Protein AF-A0AAD5KCI8-F1 (afdb_monomer_lite)

InterPro domains:
  IPR001349 Cytochrome c oxidase, subunit VIa [PF02046] (17-115)
  IPR001349 Cytochrome c oxidase, subunit VIa [PIRSF000277] (6-114)
  IPR001349 Cytochrome c oxidase, subunit VIa [PTHR11504] (1-115)
  IPR036418 Cytochrome c oxidase, subunit VIa superfamily [G3DSA:4.10.95.10] (36-119)
  IPR036418 Cytochrome c oxidase, subunit VIa superfamily [SSF81411] (36-116)

Secondary structure (DSSP, 8-state):
--------HHHHHHHHHHHHHHHHHHHHHHHHHHHHHHHHHHHHHHHHHHHHHIIIIIHHHHHHHHHHHHHHHHHHHHHHHHS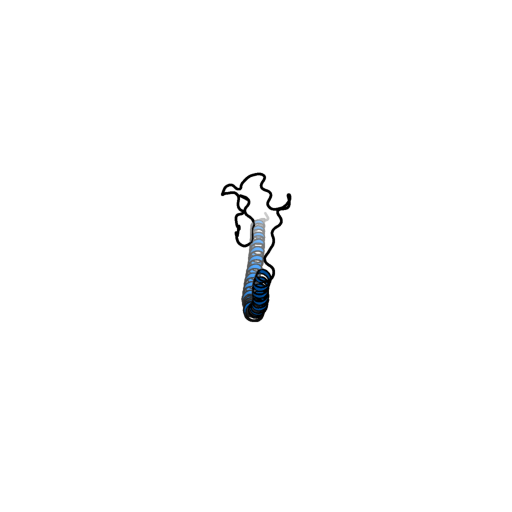PPPP---TTSS--SS-BTTBSS-TT--TTTS--S--

Radius of gyration: 37.92 Å; chains: 1; bounding box: 55×34×115 Å

Structure (mmCIF, N/CA/C/O backbone):
data_AF-A0AAD5KCI8-F1
#
_entry.id   AF-A0AAD5KCI8-F1
#
loop_
_atom_site.group_PDB
_atom_site.id
_atom_site.type_symbol
_atom_site.label_atom_id
_atom_site.label_alt_id
_atom_site.label_comp_id
_atom_site.label_asym_id
_atom_site.label_entity_id
_atom_site.label_seq_id
_atom_site.pdbx_PDB_ins_code
_atom_site.Cartn_x
_atom_site.Cartn_y
_atom_site.Cartn_z
_atom_site.occupancy
_atom_site.B_iso_or_equiv
_atom_site.auth_seq_id
_atom_site.auth_comp_id
_atom_site.auth_asym_id
_atom_site.auth_atom_id
_atom_site.pdbx_PDB_model_num
ATOM 1 N N . MET A 1 1 ? -41.871 -8.972 85.129 1.00 40.53 1 MET A N 1
ATOM 2 C CA . MET A 1 1 ? -41.705 -8.134 83.922 1.00 40.53 1 MET A CA 1
ATOM 3 C C . MET A 1 1 ? -40.431 -8.561 83.204 1.00 40.53 1 MET A C 1
ATOM 5 O O . MET A 1 1 ? -39.349 -8.262 83.686 1.00 40.53 1 MET A O 1
ATOM 9 N N . ALA A 1 2 ? -40.538 -9.341 82.125 1.00 43.12 2 ALA A N 1
ATOM 10 C CA . ALA A 1 2 ? -39.377 -9.813 81.370 1.00 43.12 2 ALA A CA 1
ATOM 11 C C . ALA A 1 2 ? -38.966 -8.753 80.336 1.00 43.12 2 ALA A C 1
ATOM 13 O O . ALA A 1 2 ? -39.681 -8.512 79.364 1.00 43.12 2 ALA A O 1
ATOM 14 N N . SER A 1 3 ? -37.831 -8.098 80.583 1.00 49.56 3 SER A N 1
ATOM 15 C CA . SER A 1 3 ? -37.196 -7.152 79.664 1.00 49.56 3 SER A CA 1
ATOM 16 C C . SER A 1 3 ? -36.755 -7.887 78.394 1.00 49.56 3 SER A C 1
ATOM 18 O O . SER A 1 3 ? -35.892 -8.765 78.437 1.00 49.56 3 SER A O 1
ATOM 20 N N . ARG A 1 4 ? -37.380 -7.564 77.256 1.00 54.22 4 ARG A N 1
ATOM 21 C CA . ARG A 1 4 ? -36.955 -8.050 75.941 1.00 54.22 4 ARG A CA 1
ATOM 22 C C . ARG A 1 4 ? -35.738 -7.248 75.498 1.00 54.22 4 ARG A C 1
ATOM 24 O O . ARG A 1 4 ? -35.856 -6.133 75.001 1.00 54.22 4 ARG A O 1
ATOM 31 N N . VAL A 1 5 ? -34.575 -7.859 75.664 1.00 54.97 5 VAL A N 1
ATOM 32 C CA . VAL A 1 5 ? -33.294 -7.437 75.097 1.00 54.97 5 VAL A CA 1
ATOM 33 C C . VAL A 1 5 ? -33.388 -7.540 73.563 1.00 54.97 5 VAL A C 1
ATOM 35 O O . VAL A 1 5 ? -33.026 -8.546 72.962 1.00 54.97 5 VAL A O 1
ATOM 38 N N . LEU A 1 6 ? -33.934 -6.508 72.910 1.00 55.44 6 LEU A N 1
ATOM 39 C CA . LEU A 1 6 ? -33.901 -6.324 71.454 1.00 55.44 6 LEU A CA 1
ATOM 40 C C . LEU A 1 6 ? -32.521 -5.785 71.049 1.00 55.44 6 LEU A C 1
ATOM 42 O O . LEU A 1 6 ? -32.376 -4.637 70.638 1.00 55.44 6 LEU A O 1
ATOM 46 N N . PHE A 1 7 ? -31.475 -6.599 71.193 1.00 56.84 7 PHE A N 1
ATOM 47 C CA . PHE A 1 7 ? -30.158 -6.242 70.668 1.00 56.84 7 PHE A CA 1
ATOM 48 C C . PHE A 1 7 ? -30.145 -6.384 69.133 1.00 56.84 7 PHE A C 1
ATOM 50 O O . PHE A 1 7 ? -30.067 -7.473 68.574 1.00 56.84 7 PHE A O 1
ATOM 57 N N . ASN A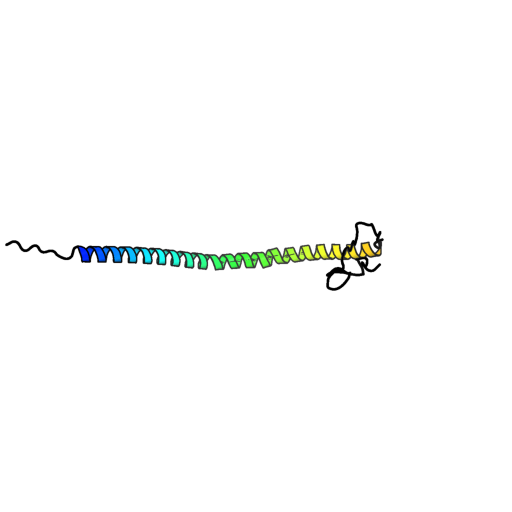 1 8 ? -30.197 -5.239 68.454 1.00 61.84 8 ASN A N 1
ATOM 58 C CA . ASN A 1 8 ? -29.376 -4.906 67.283 1.00 61.84 8 ASN A CA 1
ATOM 59 C C . ASN A 1 8 ? -29.468 -5.738 65.978 1.00 61.84 8 ASN A C 1
ATOM 61 O O . ASN A 1 8 ? -28.578 -5.639 65.128 1.00 61.84 8 ASN A O 1
ATOM 65 N N . SER A 1 9 ? -30.534 -6.508 65.741 1.00 62.69 9 SER A N 1
ATOM 66 C CA . SER A 1 9 ? -30.662 -7.356 64.535 1.00 62.69 9 SER A CA 1
ATOM 67 C C . SER A 1 9 ? -30.630 -6.583 63.202 1.00 62.69 9 SER A C 1
ATOM 69 O O . SER A 1 9 ? -30.079 -7.070 62.209 1.00 62.69 9 SER A O 1
ATOM 71 N N . GLN A 1 10 ? -31.163 -5.358 63.167 1.00 66.31 10 GLN A N 1
ATOM 72 C CA . GLN A 1 10 ? -31.150 -4.521 61.961 1.00 66.31 10 GLN A CA 1
ATOM 73 C C . GLN A 1 10 ? -29.758 -3.966 61.644 1.00 66.31 10 GLN A C 1
ATOM 75 O O . GLN A 1 10 ? -29.333 -3.997 60.488 1.00 66.31 10 GLN A O 1
ATOM 80 N N . LEU A 1 11 ? -29.011 -3.553 62.670 1.00 71.12 11 LEU A N 1
ATOM 81 C CA . LEU A 1 11 ? -27.640 -3.060 62.531 1.00 71.12 11 LEU A CA 1
ATOM 82 C C . LEU A 1 11 ? -26.697 -4.180 62.065 1.00 71.12 11 LEU A C 1
ATOM 84 O O . LEU A 1 11 ? -25.891 -3.987 61.156 1.00 71.12 11 LEU A O 1
ATOM 88 N N . ALA A 1 12 ? -26.877 -5.391 62.602 1.00 72.50 12 ALA A N 1
ATOM 89 C CA . ALA A 1 12 ? -26.150 -6.581 62.166 1.00 72.50 12 ALA A CA 1
ATOM 90 C C . ALA A 1 12 ? -26.453 -6.958 60.701 1.00 72.50 12 ALA A C 1
ATOM 92 O O . ALA A 1 12 ? -25.565 -7.391 59.968 1.00 72.50 12 ALA A O 1
ATOM 93 N N . THR A 1 13 ? -27.694 -6.772 60.245 1.00 74.00 13 THR A N 1
ATOM 94 C CA . THR A 1 13 ? -28.093 -7.065 58.858 1.00 74.00 13 THR A CA 1
ATOM 95 C C . THR A 1 13 ? -27.541 -6.029 57.875 1.00 74.00 13 THR A C 1
ATOM 97 O O . THR A 1 13 ? -27.069 -6.393 56.796 1.00 74.00 13 THR A O 1
ATOM 100 N N . ALA A 1 14 ? -27.541 -4.747 58.249 1.00 76.69 14 ALA A N 1
ATOM 101 C CA . ALA A 1 14 ? -26.934 -3.678 57.458 1.00 76.69 14 ALA A CA 1
ATOM 102 C C . ALA A 1 14 ? -25.412 -3.860 57.330 1.00 76.69 14 ALA A C 1
ATOM 104 O O . ALA A 1 14 ? -24.885 -3.803 56.218 1.00 76.69 14 ALA A O 1
ATOM 105 N N . ALA A 1 15 ? -24.727 -4.186 58.432 1.00 78.19 15 ALA A N 1
ATOM 106 C CA . ALA A 1 15 ? -23.296 -4.483 58.438 1.00 78.19 15 ALA A CA 1
ATOM 107 C C . ALA A 1 15 ? -22.951 -5.694 57.555 1.00 78.19 15 ALA A C 1
ATOM 109 O O . ALA A 1 15 ? -22.024 -5.621 56.752 1.00 78.19 15 ALA A O 1
ATOM 110 N N . LYS A 1 16 ? -23.744 -6.776 57.610 1.00 75.50 16 LYS A N 1
ATOM 111 C CA . LYS A 1 16 ? -23.576 -7.940 56.721 1.00 75.50 16 LYS A CA 1
ATOM 112 C C . LYS A 1 16 ? -23.732 -7.574 55.244 1.00 75.50 16 LYS A C 1
ATOM 114 O O . LYS A 1 16 ? -22.925 -7.998 54.427 1.00 75.50 16 LYS A O 1
ATOM 119 N N . ARG A 1 17 ? -24.735 -6.766 54.879 1.00 73.88 17 ARG A N 1
ATOM 120 C CA . ARG A 1 17 ? -24.943 -6.333 53.482 1.00 73.88 17 ARG A CA 1
ATOM 121 C C . ARG A 1 17 ? -23.835 -5.401 52.986 1.00 73.88 17 ARG A C 1
ATOM 123 O O . ARG A 1 17 ? -23.436 -5.512 51.830 1.00 73.88 17 ARG A O 1
ATOM 130 N N . ALA A 1 18 ? -23.338 -4.500 53.833 1.00 74.94 18 ALA A N 1
ATOM 131 C CA . ALA A 1 18 ? -22.199 -3.642 53.512 1.00 74.94 18 ALA A CA 1
ATOM 132 C C . ALA A 1 18 ? -20.911 -4.462 53.338 1.00 74.94 18 ALA A C 1
ATOM 134 O O . ALA A 1 18 ? -20.208 -4.276 52.350 1.00 74.94 18 ALA A O 1
ATOM 135 N N . ALA A 1 19 ? -20.663 -5.433 54.223 1.00 72.62 19 ALA A N 1
ATOM 136 C CA . ALA A 1 19 ? -19.541 -6.359 54.109 1.00 72.62 19 ALA A CA 1
ATOM 137 C C . ALA A 1 19 ? -19.618 -7.202 52.828 1.00 72.62 19 ALA A C 1
ATOM 139 O O . ALA A 1 19 ? -18.633 -7.291 52.110 1.00 72.62 19 ALA A O 1
ATOM 140 N N . VAL A 1 20 ? -20.791 -7.744 52.475 1.00 73.19 20 VAL A N 1
ATOM 141 C CA . VAL A 1 20 ? -20.980 -8.509 51.227 1.00 73.19 20 VAL A CA 1
ATOM 142 C C . VAL A 1 20 ? -20.712 -7.649 49.986 1.00 73.19 20 VAL A C 1
ATOM 144 O O . VAL A 1 20 ? -20.028 -8.106 49.075 1.00 73.19 20 VAL A O 1
ATOM 147 N N . ARG A 1 21 ? -21.182 -6.392 49.953 1.00 68.50 21 ARG A N 1
ATOM 148 C CA . ARG A 1 21 ? -20.900 -5.462 48.839 1.00 68.50 21 ARG A CA 1
ATOM 149 C C . ARG A 1 21 ? -19.434 -5.032 48.771 1.00 68.50 21 ARG A C 1
ATOM 151 O O . ARG A 1 21 ? -18.890 -4.861 47.682 1.00 68.50 21 ARG A O 1
ATOM 158 N N . PHE A 1 22 ? -18.787 -4.854 49.918 1.00 71.56 22 PHE A N 1
ATOM 159 C CA . PHE A 1 22 ? -17.358 -4.564 49.978 1.00 71.56 22 PHE A CA 1
ATOM 160 C C . PHE A 1 22 ? -16.539 -5.755 49.462 1.00 71.56 22 PHE A C 1
ATOM 162 O O . PHE A 1 22 ? -15.668 -5.570 48.617 1.00 71.56 22 PHE A O 1
ATOM 169 N N . GLN A 1 23 ? -16.898 -6.977 49.870 1.00 70.44 23 GLN A N 1
ATOM 170 C CA . GLN A 1 23 ? -16.271 -8.222 49.420 1.00 70.44 23 GLN A CA 1
ATOM 171 C C . GLN A 1 23 ? -16.451 -8.458 47.910 1.00 70.44 23 GLN A C 1
ATOM 173 O O . GLN A 1 23 ? -15.528 -8.916 47.245 1.00 70.44 23 GLN A O 1
ATOM 178 N N . SER A 1 24 ? -17.622 -8.136 47.346 1.00 65.19 24 SER A N 1
ATOM 179 C CA . SER A 1 24 ? -17.871 -8.289 45.905 1.00 65.19 24 SER A CA 1
ATOM 180 C C . SER A 1 24 ? -17.104 -7.264 45.063 1.00 65.19 24 SER A C 1
ATOM 182 O O . SER A 1 24 ? -16.652 -7.579 43.967 1.00 65.19 24 SER A O 1
ATOM 184 N N . THR A 1 25 ? -16.926 -6.045 45.579 1.00 69.81 25 THR A N 1
ATOM 185 C CA . THR A 1 25 ? -16.184 -4.977 44.886 1.00 69.81 25 THR A CA 1
ATOM 186 C C . THR A 1 25 ? -14.672 -5.208 44.965 1.00 69.81 25 THR A C 1
ATOM 188 O O . THR A 1 25 ? -13.963 -4.977 43.988 1.00 69.81 25 THR A O 1
ATOM 191 N N . SER A 1 26 ? -14.167 -5.719 46.094 1.00 70.25 26 SER A N 1
ATOM 192 C CA . SER A 1 26 ? -12.752 -6.077 46.242 1.00 70.25 26 SER A CA 1
ATOM 193 C C . SER A 1 26 ? -12.371 -7.309 45.420 1.00 70.25 26 SER A C 1
ATOM 195 O O . SER A 1 26 ? -11.305 -7.308 44.810 1.00 70.25 26 SER A O 1
ATOM 197 N N . ALA A 1 27 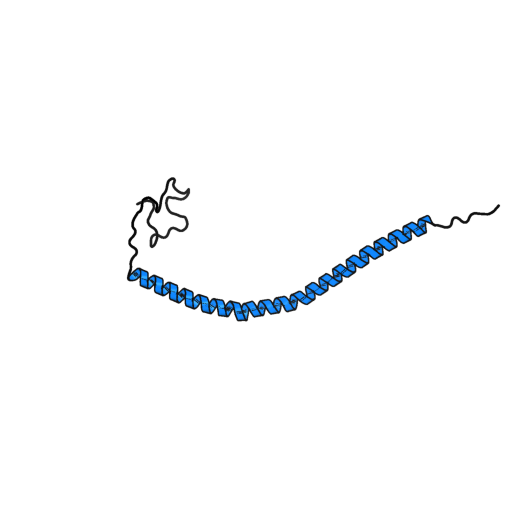? -13.245 -8.319 45.329 1.00 70.88 27 ALA A N 1
ATOM 198 C CA . ALA A 1 27 ? -13.025 -9.495 44.487 1.00 70.88 27 ALA A CA 1
ATOM 199 C C . ALA A 1 27 ? -12.968 -9.135 42.991 1.00 70.88 27 ALA A C 1
ATOM 201 O O . ALA A 1 27 ? -12.021 -9.523 42.310 1.00 70.88 27 ALA A O 1
ATOM 202 N N . ALA A 1 28 ? -13.912 -8.322 42.499 1.00 73.31 28 ALA A N 1
ATOM 203 C CA . ALA A 1 28 ? -13.902 -7.847 41.112 1.00 73.31 28 ALA A CA 1
ATOM 204 C C . ALA A 1 28 ? -12.692 -6.942 40.807 1.00 73.31 28 ALA A C 1
ATOM 206 O O . ALA A 1 28 ? -12.092 -7.034 39.737 1.00 73.31 28 ALA A O 1
ATOM 207 N N . GLY A 1 29 ? -12.289 -6.090 41.759 1.00 79.62 29 GLY A N 1
ATOM 208 C CA . GLY A 1 29 ? -11.086 -5.263 41.631 1.00 79.62 29 GLY A CA 1
ATOM 209 C C . GLY A 1 29 ? -9.789 -6.079 41.607 1.00 79.62 29 GLY A C 1
ATOM 210 O O . GLY A 1 29 ? -8.884 -5.766 40.834 1.00 79.62 29 GLY A O 1
ATOM 211 N N . ALA A 1 30 ? -9.706 -7.144 42.410 1.00 84.06 30 ALA A N 1
ATOM 212 C CA . ALA A 1 30 ? -8.558 -8.048 42.440 1.00 84.06 30 ALA A CA 1
ATOM 213 C C . ALA A 1 30 ? -8.433 -8.864 41.144 1.00 84.06 30 ALA A C 1
ATOM 215 O O . ALA A 1 30 ? -7.333 -8.994 40.608 1.00 84.06 30 ALA A O 1
ATOM 216 N N . GLU A 1 31 ? -9.550 -9.358 40.605 1.00 86.94 31 GLU A N 1
ATOM 217 C CA . GLU A 1 31 ? -9.572 -10.072 39.326 1.00 86.94 31 GLU A CA 1
ATOM 218 C C . GLU A 1 31 ? -9.158 -9.160 38.163 1.00 86.94 31 GLU A C 1
ATOM 220 O O . GLU A 1 31 ? -8.296 -9.526 37.364 1.00 86.94 31 GLU A O 1
ATOM 225 N N . PHE A 1 32 ? -9.687 -7.934 38.110 1.00 88.69 32 PHE A N 1
ATOM 226 C CA . PHE A 1 32 ? -9.303 -6.948 37.100 1.00 88.69 32 PHE A CA 1
ATOM 227 C C . PHE A 1 32 ? -7.808 -6.590 37.167 1.00 88.69 32 PHE A C 1
ATOM 229 O O . PHE A 1 32 ? -7.134 -6.517 36.136 1.00 88.69 32 PHE A O 1
ATOM 236 N N . ALA A 1 33 ? -7.263 -6.398 38.373 1.00 91.81 33 ALA A N 1
ATOM 237 C CA . ALA A 1 33 ? -5.838 -6.137 38.560 1.00 91.81 33 ALA A CA 1
ATOM 238 C C . ALA A 1 33 ? -4.974 -7.323 38.094 1.00 91.81 33 ALA A C 1
ATOM 240 O O . ALA A 1 33 ? -3.984 -7.118 37.389 1.00 91.81 33 ALA A O 1
ATOM 241 N N . ALA A 1 34 ? -5.378 -8.558 38.412 1.00 92.31 34 ALA A N 1
ATOM 242 C CA . ALA A 1 34 ? -4.687 -9.767 37.969 1.00 92.31 34 ALA A CA 1
ATOM 243 C C . ALA A 1 34 ? -4.712 -9.924 36.438 1.00 92.31 34 ALA A C 1
ATOM 245 O O . ALA A 1 34 ? -3.682 -10.214 35.829 1.00 92.31 34 ALA A O 1
ATOM 246 N N . GLN A 1 35 ? -5.857 -9.667 35.797 1.00 93.00 35 GLN A N 1
ATOM 247 C CA . GLN A 1 35 ? -5.981 -9.686 34.337 1.00 93.00 35 GLN A CA 1
ATOM 248 C C . GLN A 1 35 ? -5.089 -8.630 33.675 1.00 93.00 35 GLN A C 1
ATOM 250 O O . GLN A 1 35 ? -4.429 -8.913 32.676 1.00 93.00 35 GLN A O 1
ATOM 255 N N . ARG A 1 36 ? -5.016 -7.421 34.241 1.00 94.44 36 ARG A N 1
ATOM 256 C CA . ARG A 1 36 ? -4.161 -6.350 33.718 1.00 94.44 36 ARG A CA 1
ATOM 257 C C . ARG A 1 36 ? -2.679 -6.715 33.785 1.00 94.44 36 ARG A C 1
ATOM 259 O O . ARG A 1 36 ? -1.960 -6.484 32.813 1.00 94.44 36 ARG A O 1
ATOM 266 N N . GLU A 1 37 ? -2.227 -7.292 34.895 1.00 95.38 37 GLU A N 1
ATOM 267 C CA . GLU A 1 37 ? -0.844 -7.762 35.015 1.00 95.38 37 GLU A CA 1
ATOM 268 C C . GLU A 1 37 ? -0.560 -8.928 34.061 1.00 95.38 37 GLU A C 1
ATOM 270 O O . GLU A 1 37 ? 0.490 -8.939 33.420 1.00 95.38 37 GLU A O 1
ATOM 275 N N . ALA A 1 38 ? -1.513 -9.844 33.859 1.00 95.25 38 ALA A N 1
ATOM 276 C CA . ALA A 1 38 ? -1.381 -10.913 32.869 1.00 95.25 38 ALA A CA 1
ATOM 277 C C . ALA A 1 38 ? -1.251 -10.367 31.433 1.00 95.25 38 ALA A C 1
ATOM 279 O O . ALA A 1 38 ? -0.368 -10.790 30.686 1.00 95.25 38 ALA A O 1
ATOM 280 N N . VAL A 1 39 ? -2.068 -9.377 31.054 1.00 96.25 39 VAL A N 1
ATOM 281 C CA . VAL A 1 39 ? -1.965 -8.702 29.747 1.00 96.25 39 VAL A CA 1
ATOM 282 C C . VAL A 1 39 ? -0.621 -7.996 29.602 1.00 96.25 39 VAL A C 1
ATOM 284 O O . VAL A 1 39 ? 0.029 -8.114 28.564 1.00 96.25 39 VAL A O 1
ATOM 287 N N . LYS A 1 40 ? -0.170 -7.291 30.643 1.00 94.81 40 LYS A N 1
ATOM 288 C CA . LYS A 1 40 ? 1.124 -6.601 30.642 1.00 94.81 40 LYS A CA 1
ATOM 289 C C . LYS A 1 40 ? 2.289 -7.584 30.495 1.00 94.81 40 LYS A C 1
ATOM 291 O O . LYS A 1 40 ? 3.200 -7.325 29.711 1.00 94.81 40 LYS A O 1
ATOM 296 N N . ALA A 1 41 ? 2.235 -8.714 31.197 1.00 95.62 41 ALA A N 1
ATOM 297 C CA . ALA A 1 41 ? 3.231 -9.775 31.103 1.00 95.62 41 ALA A CA 1
ATOM 298 C C . ALA A 1 41 ? 3.257 -10.420 29.708 1.00 95.62 41 ALA A C 1
ATOM 300 O O . ALA A 1 41 ? 4.334 -10.706 29.194 1.00 95.62 41 ALA A O 1
ATOM 301 N N . HIS A 1 42 ? 2.098 -10.599 29.065 1.00 95.88 42 HIS A N 1
ATOM 302 C CA . HIS A 1 42 ? 2.007 -11.135 27.704 1.00 95.88 42 HIS A CA 1
ATOM 303 C C . HIS A 1 42 ? 2.460 -10.131 26.627 1.00 95.88 42 HIS A C 1
ATOM 305 O O . HIS A 1 42 ? 3.035 -10.520 25.609 1.00 95.88 42 HIS A O 1
ATOM 311 N N . ALA A 1 43 ? 2.226 -8.831 26.837 1.00 96.75 43 ALA A N 1
ATOM 312 C CA . ALA A 1 43 ? 2.488 -7.794 25.841 1.00 96.75 43 ALA A CA 1
ATOM 313 C C . ALA A 1 43 ? 3.971 -7.679 25.451 1.00 96.75 43 ALA A C 1
ATOM 315 O O . ALA A 1 43 ? 4.268 -7.512 24.271 1.00 96.75 43 ALA A O 1
ATOM 316 N N . GLY A 1 44 ? 4.897 -7.797 26.409 1.00 94.94 44 GLY A N 1
ATOM 317 C CA . GLY A 1 44 ? 6.341 -7.719 26.139 1.00 94.94 44 GLY A CA 1
ATOM 318 C C . GLY A 1 44 ? 6.826 -8.803 25.160 1.00 94.94 44 GLY A C 1
ATOM 319 O O . GLY A 1 44 ? 7.288 -8.468 24.069 1.00 94.94 44 GLY A O 1
ATOM 320 N N . PRO A 1 45 ? 6.652 -10.099 25.484 1.00 97.06 45 PRO A N 1
ATOM 321 C CA . PRO A 1 45 ? 7.014 -11.206 24.596 1.00 97.06 45 PRO A CA 1
ATOM 322 C C . PRO A 1 45 ? 6.285 -11.183 23.246 1.00 97.06 45 PRO A C 1
ATOM 324 O O . PRO A 1 45 ? 6.871 -11.526 22.213 1.00 97.06 45 PRO A O 1
ATOM 327 N N . ALA A 1 46 ? 5.017 -10.755 23.232 1.00 97.56 46 ALA A N 1
ATOM 328 C CA . ALA A 1 46 ? 4.265 -10.590 21.994 1.00 97.56 46 ALA A CA 1
ATOM 329 C C . ALA A 1 46 ? 4.888 -9.499 21.108 1.00 97.56 46 ALA A C 1
ATOM 331 O O . ALA A 1 46 ? 5.117 -9.732 19.921 1.00 97.56 46 ALA A O 1
ATOM 332 N N . ALA A 1 47 ? 5.224 -8.337 21.677 1.00 97.94 47 ALA A N 1
ATOM 333 C CA . ALA A 1 47 ? 5.868 -7.246 20.949 1.00 97.94 47 ALA A CA 1
ATOM 334 C C . ALA A 1 47 ? 7.240 -7.659 20.393 1.00 97.94 47 ALA A C 1
ATOM 336 O O . ALA A 1 47 ? 7.541 -7.373 19.233 1.00 97.94 47 ALA A O 1
ATOM 337 N N . ASP A 1 48 ? 8.037 -8.397 21.169 1.00 98.06 48 ASP A N 1
ATOM 338 C CA . ASP A 1 48 ? 9.323 -8.928 20.707 1.00 98.06 48 ASP A CA 1
ATOM 339 C C . ASP A 1 48 ? 9.164 -9.921 19.552 1.00 98.06 48 ASP A C 1
ATOM 341 O O . ASP A 1 48 ? 9.937 -9.888 18.591 1.00 98.06 48 ASP A O 1
ATOM 345 N N . THR A 1 49 ? 8.147 -10.782 19.610 1.00 98.31 49 THR A N 1
ATOM 346 C CA . THR A 1 49 ? 7.813 -11.701 18.512 1.00 98.31 49 THR A CA 1
ATOM 347 C C . THR A 1 49 ? 7.473 -10.929 17.237 1.00 98.31 49 THR A C 1
ATOM 349 O O . THR A 1 49 ? 8.062 -11.186 16.187 1.00 98.31 49 THR A O 1
ATOM 352 N N . TRP A 1 50 ? 6.596 -9.926 17.324 1.00 98.44 50 TRP A N 1
ATOM 353 C CA . TRP A 1 50 ? 6.217 -9.105 16.170 1.00 98.44 50 TRP A CA 1
ATOM 354 C C . TRP A 1 50 ? 7.374 -8.277 15.622 1.00 98.44 50 TRP A C 1
ATOM 356 O O . TRP A 1 50 ? 7.536 -8.184 14.408 1.00 98.44 50 TRP A O 1
ATOM 366 N N . LYS A 1 51 ? 8.236 -7.735 16.487 1.00 98.38 51 LYS A N 1
ATOM 367 C CA . LYS A 1 51 ? 9.459 -7.045 16.063 1.00 98.38 51 LYS A CA 1
ATOM 368 C C . LYS A 1 51 ? 10.362 -7.972 15.250 1.00 98.38 51 LYS A C 1
ATOM 370 O O . LYS A 1 51 ? 10.865 -7.568 14.204 1.00 98.38 51 LYS A O 1
ATOM 375 N N . LYS A 1 52 ? 10.553 -9.215 15.705 1.00 98.50 52 LYS A N 1
ATOM 376 C CA . LYS A 1 52 ? 11.353 -10.214 14.984 1.00 98.50 52 LYS A CA 1
ATOM 377 C C . LYS A 1 52 ? 10.727 -10.564 13.638 1.00 98.50 52 LYS A C 1
ATOM 379 O O . LYS A 1 52 ? 11.445 -10.566 12.649 1.00 98.50 52 LYS A O 1
ATOM 384 N N . ILE A 1 53 ? 9.417 -10.796 13.572 1.00 98.62 53 ILE A N 1
ATOM 385 C CA . ILE A 1 53 ? 8.733 -11.075 12.298 1.00 98.62 53 ILE A CA 1
ATOM 386 C C . ILE A 1 53 ? 8.899 -9.897 11.329 1.00 98.62 53 ILE A C 1
ATOM 388 O O . ILE A 1 53 ? 9.313 -10.093 10.189 1.00 98.62 53 ILE A O 1
ATOM 392 N N . SER A 1 54 ? 8.666 -8.665 11.785 1.00 98.44 54 SER A N 1
ATOM 393 C CA . SER A 1 54 ? 8.830 -7.472 10.950 1.00 98.44 54 SER A CA 1
ATOM 394 C C . SER A 1 54 ? 10.246 -7.348 10.383 1.00 98.44 54 SER A C 1
ATOM 396 O O . SER A 1 54 ? 10.411 -7.064 9.200 1.00 98.44 54 SER A O 1
ATOM 398 N N . ILE A 1 55 ? 11.274 -7.600 11.198 1.00 98.38 55 ILE A N 1
ATOM 399 C CA . ILE A 1 55 ? 12.670 -7.463 10.765 1.00 98.38 55 ILE A CA 1
ATOM 400 C C . ILE A 1 55 ? 13.117 -8.645 9.900 1.00 98.38 55 ILE A C 1
ATOM 402 O O . ILE A 1 55 ? 13.745 -8.444 8.868 1.00 98.38 55 ILE A O 1
ATOM 406 N N . PHE A 1 56 ? 12.816 -9.877 10.306 1.00 98.25 56 PHE A N 1
ATOM 407 C CA . PHE A 1 56 ? 13.390 -11.078 9.694 1.00 98.25 56 PHE A CA 1
ATOM 408 C C . PHE A 1 56 ? 12.521 -11.703 8.605 1.00 98.25 56 PHE A C 1
ATOM 410 O O . PHE A 1 56 ? 13.013 -12.541 7.858 1.00 98.25 56 PHE A O 1
ATOM 417 N N . VAL A 1 57 ? 11.254 -11.309 8.494 1.00 98.38 57 VAL A N 1
ATOM 418 C CA . VAL A 1 57 ? 10.343 -11.814 7.459 1.00 98.38 57 VAL A CA 1
ATOM 419 C C . VAL A 1 57 ? 9.919 -10.684 6.535 1.00 98.38 57 VAL A C 1
ATOM 421 O O . VAL A 1 57 ? 10.159 -10.764 5.332 1.00 98.38 57 VAL A O 1
ATOM 424 N N . CYS A 1 58 ? 9.343 -9.607 7.078 1.00 98.62 58 CYS A N 1
ATOM 425 C CA . CYS A 1 58 ? 8.780 -8.554 6.234 1.00 98.62 58 CYS A CA 1
ATOM 426 C C . CYS A 1 58 ? 9.859 -7.812 5.437 1.00 98.62 58 CYS A C 1
ATOM 428 O O . CYS A 1 58 ? 9.665 -7.599 4.245 1.00 98.62 58 CYS A O 1
ATOM 430 N N . ILE A 1 59 ? 11.002 -7.461 6.043 1.00 98.50 59 ILE A N 1
ATOM 431 C CA . ILE A 1 59 ? 12.084 -6.777 5.310 1.00 98.50 59 ILE A CA 1
ATOM 432 C C . ILE A 1 59 ? 12.631 -7.655 4.167 1.00 98.50 59 ILE A C 1
ATOM 434 O O . ILE A 1 59 ? 12.623 -7.178 3.032 1.00 98.50 59 ILE A O 1
ATOM 438 N N . PRO A 1 60 ? 13.044 -8.924 4.378 1.00 98.44 60 PRO A N 1
ATOM 439 C CA . PRO A 1 60 ? 13.484 -9.775 3.269 1.00 98.44 60 PRO A CA 1
ATOM 440 C C . PRO A 1 60 ? 12.421 -9.982 2.187 1.00 98.44 60 PRO A C 1
ATOM 442 O O . PRO A 1 60 ? 12.743 -9.935 1.001 1.00 98.44 60 PRO A O 1
ATOM 445 N N . ALA A 1 61 ? 11.154 -10.159 2.575 1.00 98.62 61 ALA A N 1
ATOM 446 C CA . ALA A 1 61 ? 10.060 -10.300 1.619 1.00 98.62 61 ALA A CA 1
ATOM 447 C C . ALA A 1 61 ? 9.883 -9.034 0.767 1.00 98.62 61 ALA A C 1
ATOM 449 O O . ALA A 1 61 ? 9.770 -9.125 -0.454 1.00 98.62 61 ALA A O 1
ATOM 450 N N . LEU A 1 62 ? 9.921 -7.851 1.387 1.00 98.69 62 LEU A N 1
ATOM 451 C CA . LEU A 1 62 ? 9.840 -6.577 0.675 1.00 98.69 62 LEU A CA 1
ATOM 452 C C . LEU A 1 62 ? 11.019 -6.380 -0.274 1.00 98.69 62 LEU A C 1
ATOM 454 O O . LEU A 1 62 ? 10.805 -5.910 -1.387 1.00 98.69 62 LEU A O 1
ATOM 458 N N . LEU A 1 63 ? 12.236 -6.770 0.115 1.00 98.62 63 LEU A N 1
ATOM 459 C CA . LEU A 1 63 ? 13.396 -6.719 -0.777 1.00 98.62 63 LEU A CA 1
ATOM 460 C C . LEU A 1 63 ? 13.186 -7.607 -2.008 1.00 98.62 63 LEU A C 1
ATOM 462 O O . LEU A 1 63 ? 13.348 -7.137 -3.132 1.00 98.62 63 LEU A O 1
ATOM 466 N N . ALA A 1 64 ? 12.762 -8.858 -1.814 1.00 98.50 64 ALA A N 1
ATOM 467 C CA . ALA A 1 64 ? 12.515 -9.786 -2.916 1.00 98.50 64 ALA A CA 1
ATOM 468 C C . ALA A 1 64 ? 11.420 -9.281 -3.873 1.00 98.50 64 ALA A C 1
ATOM 470 O O . ALA A 1 64 ? 11.604 -9.290 -5.092 1.00 98.50 64 ALA A O 1
ATOM 471 N N . VAL A 1 65 ? 10.302 -8.787 -3.331 1.00 98.44 65 VAL A N 1
ATOM 472 C CA . VAL A 1 65 ? 9.203 -8.232 -4.137 1.00 98.44 65 VAL A CA 1
ATOM 473 C C . VAL A 1 65 ? 9.633 -6.949 -4.845 1.00 98.44 65 VAL A C 1
ATOM 475 O O . VAL A 1 65 ? 9.287 -6.760 -6.006 1.00 98.44 65 VAL A O 1
ATOM 478 N N . SER A 1 66 ? 10.429 -6.096 -4.196 1.00 98.62 66 SER A N 1
ATOM 479 C CA . SER A 1 66 ? 10.931 -4.857 -4.806 1.00 98.62 66 SER A CA 1
ATOM 480 C C . SER A 1 66 ? 11.826 -5.145 -6.008 1.00 98.62 66 SER A C 1
ATOM 482 O O . SER A 1 66 ? 11.682 -4.492 -7.036 1.00 98.62 66 SER A O 1
ATOM 484 N N . VAL A 1 67 ? 12.702 -6.153 -5.919 1.00 98.69 67 VAL A N 1
ATOM 485 C CA . VAL A 1 67 ? 13.533 -6.583 -7.057 1.00 98.69 67 VAL A CA 1
ATOM 486 C C . VAL A 1 67 ? 12.663 -7.101 -8.204 1.00 98.69 67 VAL A C 1
ATOM 488 O O . VAL A 1 67 ? 12.880 -6.732 -9.355 1.00 98.69 67 VAL A O 1
ATOM 491 N N . ASN A 1 68 ? 11.646 -7.917 -7.913 1.00 98.38 68 ASN A N 1
ATOM 492 C CA . ASN A 1 68 ? 10.734 -8.405 -8.946 1.00 98.38 68 ASN A CA 1
ATOM 493 C C . ASN A 1 68 ? 9.946 -7.265 -9.616 1.00 98.38 68 ASN A C 1
ATOM 495 O O . ASN A 1 68 ? 9.893 -7.204 -10.844 1.00 98.38 68 ASN A O 1
ATOM 499 N N . ALA A 1 69 ? 9.383 -6.353 -8.822 1.00 98.56 69 ALA A N 1
ATOM 500 C CA . ALA A 1 69 ? 8.641 -5.203 -9.320 1.00 98.56 69 ALA A CA 1
ATOM 501 C C . ALA A 1 69 ? 9.529 -4.271 -10.154 1.00 98.56 69 ALA A C 1
ATOM 503 O O . ALA A 1 69 ? 9.087 -3.787 -11.191 1.00 98.56 69 ALA A O 1
ATOM 504 N N . TYR A 1 70 ? 10.785 -4.066 -9.742 1.00 98.31 70 TYR A N 1
ATOM 505 C CA . TYR A 1 70 ? 11.758 -3.287 -10.504 1.00 98.31 70 TYR A CA 1
ATOM 506 C C . TYR A 1 70 ? 12.033 -3.912 -11.874 1.00 98.31 70 TYR A C 1
ATOM 508 O O . TYR A 1 70 ? 11.906 -3.233 -12.887 1.00 98.31 70 TYR A O 1
ATOM 516 N N . ASN A 1 71 ? 12.321 -5.215 -11.923 1.00 98.19 71 ASN A N 1
ATOM 517 C CA . ASN A 1 71 ? 12.561 -5.908 -13.191 1.00 98.19 71 ASN A CA 1
ATOM 518 C C . ASN A 1 71 ? 11.344 -5.825 -14.124 1.00 98.19 71 ASN A C 1
ATOM 520 O O . ASN A 1 71 ? 11.497 -5.627 -15.326 1.00 98.19 71 ASN A O 1
ATOM 524 N N . LEU A 1 72 ? 10.134 -5.952 -13.571 1.00 97.88 72 LEU A N 1
ATOM 525 C CA . LEU A 1 72 ? 8.902 -5.846 -14.348 1.00 97.88 72 LEU A CA 1
ATOM 526 C C . LEU A 1 72 ? 8.660 -4.415 -14.852 1.00 97.88 72 LEU A C 1
ATOM 528 O O . LEU A 1 72 ? 8.184 -4.242 -15.970 1.00 97.88 72 LEU A O 1
ATOM 532 N N . ALA A 1 73 ? 9.001 -3.403 -14.052 1.00 96.69 73 ALA A N 1
ATOM 533 C CA . ALA A 1 73 ? 8.905 -2.002 -14.446 1.00 96.69 73 ALA A CA 1
ATOM 534 C C . ALA A 1 73 ? 9.869 -1.671 -15.595 1.00 96.69 73 ALA A C 1
ATOM 536 O O . ALA A 1 73 ? 9.430 -1.110 -16.593 1.00 96.69 73 ALA A O 1
ATOM 537 N N . VAL A 1 74 ? 11.134 -2.095 -15.503 1.00 96.94 74 VAL A N 1
ATOM 538 C CA . VAL A 1 74 ? 12.127 -1.910 -16.579 1.00 96.94 74 VAL A CA 1
ATOM 539 C C . VAL A 1 74 ? 11.679 -2.618 -17.860 1.00 96.94 74 VAL A C 1
ATOM 541 O O . VAL A 1 74 ? 11.638 -2.003 -18.920 1.00 96.94 74 VAL A O 1
ATOM 544 N N . ALA A 1 75 ? 11.235 -3.875 -17.764 1.00 96.25 75 ALA A N 1
ATOM 545 C CA . ALA A 1 75 ? 10.724 -4.607 -18.924 1.00 96.25 75 ALA A CA 1
ATOM 546 C C . ALA A 1 75 ? 9.477 -3.944 -19.541 1.00 96.25 75 ALA A C 1
ATOM 548 O O . ALA A 1 75 ? 9.272 -3.997 -20.753 1.00 96.25 75 ALA A O 1
ATOM 549 N N . HIS A 1 76 ? 8.624 -3.319 -18.722 1.00 94.00 76 HIS A N 1
ATOM 550 C CA . HIS A 1 76 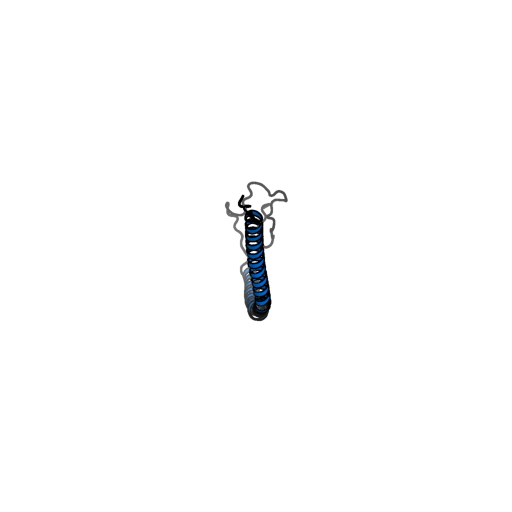? 7.475 -2.564 -19.215 1.00 94.00 76 HIS A CA 1
ATOM 551 C C . HIS A 1 76 ? 7.901 -1.305 -19.978 1.00 94.00 76 HIS A C 1
ATOM 553 O O . HIS A 1 76 ? 7.313 -1.008 -21.016 1.00 94.00 76 HIS A O 1
ATOM 559 N N . GLU A 1 77 ? 8.915 -0.585 -19.493 1.00 91.94 77 GLU A N 1
ATOM 560 C CA . GLU A 1 77 ? 9.485 0.573 -20.189 1.00 91.94 77 GLU A CA 1
ATOM 561 C C . GLU A 1 77 ? 10.074 0.163 -21.546 1.00 91.94 77 GLU A C 1
ATOM 563 O O . GLU A 1 77 ? 9.671 0.718 -22.566 1.00 91.94 77 GLU A O 1
ATOM 568 N N . GLU A 1 78 ? 10.905 -0.883 -21.585 1.00 93.25 78 GLU A N 1
ATOM 569 C CA . GLU A 1 78 ? 11.472 -1.431 -22.829 1.00 93.25 78 GLU A CA 1
ATOM 570 C C . GLU A 1 78 ? 10.379 -1.880 -23.817 1.00 93.25 78 GLU A C 1
ATOM 572 O O . GLU A 1 78 ? 10.435 -1.589 -25.014 1.00 93.25 78 GLU A O 1
ATOM 577 N N . HIS A 1 79 ? 9.328 -2.551 -23.328 1.00 91.88 79 HIS A N 1
ATOM 578 C CA . HIS A 1 79 ? 8.199 -2.950 -24.169 1.00 91.88 79 HIS A CA 1
ATOM 579 C C . HIS A 1 79 ? 7.493 -1.739 -24.793 1.00 91.88 79 HIS A C 1
ATOM 581 O O . HIS A 1 79 ? 7.084 -1.804 -25.950 1.00 91.88 79 HIS A O 1
ATOM 587 N N . LEU A 1 80 ? 7.329 -0.637 -24.055 1.00 88.88 80 LEU A N 1
ATOM 588 C CA . LEU A 1 80 ? 6.707 0.580 -24.585 1.00 88.88 80 LEU A CA 1
ATOM 589 C C . LEU A 1 80 ? 7.575 1.280 -25.639 1.00 88.88 80 LEU A C 1
ATOM 591 O O . LEU A 1 80 ? 7.016 1.920 -26.529 1.00 88.88 80 LEU A O 1
ATOM 595 N N . GLU A 1 81 ? 8.903 1.159 -25.566 1.00 88.06 81 GLU A N 1
ATOM 596 C CA . GLU A 1 81 ? 9.814 1.690 -26.589 1.00 88.06 81 GLU A CA 1
ATOM 597 C C . GLU A 1 81 ? 9.711 0.910 -27.906 1.00 88.06 81 GLU A C 1
ATOM 599 O O . GLU A 1 81 ? 9.676 1.505 -28.984 1.00 88.06 81 GLU A O 1
ATOM 604 N N . HIS A 1 82 ? 9.615 -0.420 -27.830 1.00 88.38 82 HIS A N 1
ATOM 605 C CA . HIS A 1 82 ? 9.506 -1.283 -29.011 1.00 88.38 82 HIS A CA 1
ATOM 606 C C . HIS A 1 82 ? 8.083 -1.391 -29.572 1.00 88.38 82 HIS A C 1
ATOM 608 O O . HIS A 1 82 ? 7.901 -1.593 -30.774 1.00 88.38 82 HIS A O 1
ATOM 614 N N . HIS A 1 83 ? 7.075 -1.241 -28.717 1.00 84.69 83 HIS A N 1
ATOM 615 C CA . HIS A 1 83 ? 5.659 -1.299 -29.064 1.00 84.69 83 HIS A CA 1
ATOM 616 C C . HIS A 1 83 ? 4.955 -0.043 -28.540 1.00 84.69 83 HIS A C 1
ATOM 618 O O . HIS A 1 83 ? 4.222 -0.108 -27.541 1.00 84.69 83 HIS A O 1
ATOM 624 N N . PRO A 1 84 ? 5.177 1.117 -29.190 1.00 81.31 84 PRO A N 1
ATOM 625 C CA . PRO A 1 84 ? 4.519 2.350 -28.797 1.00 81.31 84 PRO A CA 1
ATOM 626 C C . PRO A 1 84 ? 3.004 2.162 -28.851 1.00 81.31 84 PRO A C 1
ATOM 628 O O . PRO A 1 84 ? 2.459 1.531 -29.757 1.00 81.31 84 PRO A O 1
ATOM 631 N N . ARG A 1 85 ? 2.306 2.696 -27.846 1.00 75.50 85 ARG A N 1
ATOM 632 C CA . ARG A 1 85 ? 0.851 2.568 -27.776 1.00 75.50 85 ARG A CA 1
ATOM 633 C C . ARG A 1 85 ? 0.187 3.354 -28.895 1.00 75.50 85 ARG A C 1
ATOM 635 O O . ARG A 1 85 ? 0.265 4.578 -28.928 1.00 75.50 85 ARG A O 1
ATOM 642 N N . GLU A 1 86 ? -0.553 2.643 -29.732 1.00 80.12 86 GLU A N 1
ATOM 643 C CA . GLU A 1 86 ? -1.498 3.237 -30.666 1.00 80.12 86 GLU A CA 1
ATOM 644 C C . GLU A 1 86 ? -2.854 3.402 -29.971 1.00 80.12 86 GLU A C 1
ATOM 646 O O . GLU A 1 86 ? -3.475 2.431 -29.530 1.00 80.12 86 GLU A O 1
ATOM 651 N N . TYR A 1 87 ? -3.314 4.646 -29.832 1.00 77.25 87 TYR A N 1
ATOM 652 C CA . TYR A 1 87 ? -4.614 4.936 -29.231 1.00 77.25 87 TYR A CA 1
ATOM 653 C C . TYR A 1 87 ? -5.698 4.989 -30.300 1.00 77.25 87 TYR A C 1
ATOM 655 O O . TYR A 1 87 ? -5.640 5.794 -31.226 1.00 77.25 87 TYR A O 1
ATOM 663 N N . VAL A 1 88 ? -6.736 4.172 -30.122 1.00 84.94 88 VAL A N 1
ATOM 664 C CA . VAL A 1 88 ? -7.955 4.231 -30.933 1.00 84.94 88 VAL A CA 1
ATOM 665 C C . VAL A 1 88 ? -9.076 4.829 -30.087 1.00 84.94 88 VAL A C 1
ATOM 667 O O . VAL A 1 88 ? -9.466 4.266 -29.060 1.00 84.94 88 VAL A O 1
ATOM 670 N N . LYS A 1 89 ? -9.596 5.988 -30.509 1.00 84.81 89 LYS A N 1
ATOM 671 C CA . LYS A 1 89 ? -10.692 6.690 -29.826 1.00 84.81 89 LYS A CA 1
ATOM 672 C C . LYS A 1 89 ? -12.019 5.998 -30.128 1.00 84.81 89 LYS A C 1
ATOM 674 O O . LYS A 1 89 ? -12.719 6.334 -31.080 1.00 84.81 89 LYS A O 1
ATOM 679 N N . TYR A 1 90 ? -12.363 5.011 -29.310 1.00 89.31 90 TYR A N 1
ATOM 680 C CA . TYR A 1 90 ? -13.683 4.394 -29.364 1.00 89.31 90 TYR A CA 1
ATOM 681 C C . TYR A 1 90 ? -14.737 5.286 -28.689 1.00 89.31 90 TYR A C 1
ATOM 683 O O . TYR A 1 90 ? -14.420 5.936 -27.692 1.00 89.31 90 TYR A O 1
ATOM 691 N N . PRO A 1 91 ? -16.007 5.268 -29.143 1.00 89.69 91 PRO A N 1
ATOM 692 C CA . PRO A 1 91 ? -17.072 6.106 -28.576 1.00 89.69 91 PRO A CA 1
ATOM 693 C C . PRO A 1 91 ? -17.330 5.895 -27.079 1.00 89.69 91 PRO A C 1
ATOM 695 O O . PRO A 1 91 ? -17.932 6.743 -26.429 1.00 89.69 91 PRO A O 1
ATOM 698 N N . TYR A 1 92 ? -16.900 4.754 -26.536 1.00 90.56 92 TYR A N 1
ATOM 699 C CA . TYR A 1 92 ? -17.072 4.401 -25.131 1.00 90.56 92 TYR A CA 1
ATOM 700 C C . TYR A 1 92 ? -15.853 4.719 -24.245 1.00 90.56 92 TYR A C 1
ATOM 702 O O . TYR A 1 92 ? -15.913 4.519 -23.033 1.00 90.56 92 TYR A O 1
ATOM 710 N N . ILE A 1 93 ? -14.746 5.202 -24.818 1.00 91.38 93 ILE A N 1
ATOM 711 C CA . ILE A 1 93 ? -13.513 5.536 -24.092 1.00 91.38 93 ILE A CA 1
ATOM 712 C C . ILE A 1 93 ? -13.403 7.054 -23.950 1.00 91.38 93 ILE A C 1
ATOM 714 O O . ILE A 1 93 ? -13.758 7.802 -24.854 1.00 91.38 93 ILE A O 1
ATOM 718 N N . ASN A 1 94 ? -12.899 7.508 -22.799 1.00 90.81 94 ASN A N 1
ATOM 719 C CA . ASN A 1 94 ? -12.693 8.924 -22.477 1.00 90.81 94 ASN A CA 1
ATOM 720 C C . ASN A 1 94 ? -13.947 9.811 -22.648 1.00 90.81 94 ASN A C 1
ATOM 722 O O . ASN A 1 94 ? -13.849 10.981 -23.004 1.00 90.81 94 ASN A O 1
ATOM 726 N N . ILE A 1 95 ? -15.138 9.267 -22.374 1.00 90.69 95 ILE A N 1
ATOM 727 C CA . ILE A 1 95 ? -16.387 10.037 -22.426 1.00 90.69 95 ILE A CA 1
ATOM 728 C C . ILE A 1 95 ? -16.362 11.150 -21.369 1.00 90.69 95 ILE A C 1
ATOM 730 O O . ILE A 1 95 ? -16.038 10.915 -20.197 1.00 90.69 95 ILE A O 1
ATOM 734 N N . ARG A 1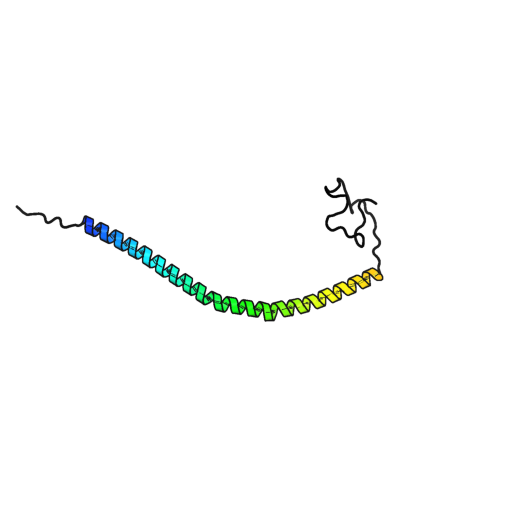 96 ? -16.790 12.351 -21.767 1.00 90.38 96 ARG A N 1
ATOM 735 C CA . ARG A 1 96 ? -17.112 13.464 -20.868 1.00 90.38 96 ARG A CA 1
ATOM 736 C C . ARG A 1 96 ? -18.498 14.001 -21.202 1.00 90.38 96 ARG A C 1
ATOM 738 O O . ARG A 1 96 ? -18.703 14.597 -22.251 1.00 90.38 96 ARG A O 1
ATOM 745 N N . THR A 1 97 ? -19.463 13.770 -20.314 1.00 92.19 97 THR A N 1
ATOM 746 C CA . THR A 1 97 ? -20.806 14.374 -20.417 1.00 92.19 97 THR A CA 1
ATOM 747 C C . THR A 1 97 ? -20.861 15.758 -19.772 1.00 92.19 97 THR A C 1
ATOM 749 O O . THR A 1 97 ? -21.636 16.612 -20.193 1.00 92.19 97 THR A O 1
ATOM 752 N N . LYS A 1 98 ? -20.026 15.977 -18.753 1.00 92.44 98 LYS A N 1
ATOM 753 C CA . LYS A 1 98 ? -19.777 17.250 -18.085 1.00 92.44 98 LYS A CA 1
ATOM 754 C C . LYS A 1 98 ? -18.315 17.285 -17.651 1.00 92.44 98 LYS A C 1
ATOM 756 O O . LYS A 1 98 ? -17.782 16.262 -17.217 1.00 92.44 98 LYS A O 1
ATOM 761 N N . ASP A 1 99 ? -17.708 18.459 -17.735 1.00 94.62 99 ASP A N 1
ATOM 762 C CA . ASP A 1 99 ? -16.338 18.683 -17.284 1.00 94.62 99 ASP A CA 1
ATOM 763 C C . ASP A 1 99 ? -16.226 18.545 -15.757 1.00 94.62 99 ASP A C 1
ATOM 765 O O . ASP A 1 99 ? -17.193 18.769 -15.011 1.00 94.62 99 ASP A O 1
ATOM 769 N N . PHE A 1 100 ? -15.037 18.184 -15.273 1.00 94.69 100 PHE A N 1
ATOM 770 C CA . PHE A 1 100 ? -14.761 18.224 -13.842 1.00 94.69 100 PHE A CA 1
ATOM 771 C C . PHE A 1 100 ? -14.680 19.682 -13.374 1.00 94.69 100 PHE A C 1
ATOM 773 O O . PHE A 1 100 ? -14.437 20.604 -14.150 1.00 94.69 100 PHE A O 1
ATOM 780 N N . PHE A 1 101 ? -14.852 19.916 -12.074 1.00 96.06 101 PHE A N 1
ATOM 781 C CA . PHE A 1 101 ? -14.860 21.280 -11.529 1.00 96.06 101 PHE A CA 1
ATOM 782 C C . PHE A 1 101 ? -13.487 21.981 -11.556 1.00 96.06 101 PHE A C 1
ATOM 784 O O . PHE A 1 101 ? -13.410 23.161 -11.229 1.00 96.06 101 PHE A O 1
ATOM 791 N N . TRP A 1 102 ? -12.418 21.271 -11.930 1.00 94.81 102 TRP A N 1
ATOM 792 C CA . TRP A 1 102 ? -11.055 21.796 -12.083 1.00 94.81 102 TRP A CA 1
ATOM 793 C C . TRP A 1 102 ? -10.551 21.777 -13.537 1.00 94.81 102 TRP A C 1
ATOM 795 O O . TRP A 1 102 ? -9.421 22.186 -13.786 1.00 94.81 102 TRP A O 1
ATOM 805 N N . GLY A 1 103 ? -11.347 21.279 -14.489 1.00 92.81 103 GLY A N 1
ATOM 806 C CA . GLY A 1 103 ? -10.940 21.117 -15.886 1.00 92.81 103 GLY A CA 1
ATOM 807 C C . GLY A 1 103 ? -11.480 19.839 -16.532 1.00 92.81 103 GLY A C 1
ATOM 808 O O . GLY A 1 103 ? -12.269 19.104 -15.940 1.00 92.81 103 GLY A O 1
ATOM 809 N N . LYS A 1 104 ? -11.059 19.570 -17.771 1.00 93.38 104 LYS A N 1
ATOM 810 C CA . LYS A 1 104 ? -11.523 18.417 -18.569 1.00 93.38 104 LYS A CA 1
ATOM 811 C C . LYS A 1 104 ? -10.777 17.116 -18.278 1.00 93.38 104 LYS A C 1
ATOM 813 O O . LYS A 1 104 ? -11.350 16.024 -18.384 1.00 93.38 104 LYS A O 1
ATOM 818 N N . GLU A 1 105 ? -9.517 17.238 -17.875 1.00 94.94 105 GLU A N 1
ATOM 819 C CA . GLU A 1 105 ? -8.662 16.100 -17.565 1.00 94.94 105 GLU A CA 1
ATOM 820 C C . GLU A 1 105 ? -8.909 15.519 -16.174 1.00 94.94 105 GLU A C 1
ATOM 822 O O . GLU A 1 105 ? -9.324 16.206 -15.235 1.00 94.94 105 GLU A O 1
ATOM 827 N N . SER A 1 106 ? -8.646 14.218 -16.039 1.00 93.81 106 SER A N 1
ATOM 828 C CA . SER A 1 106 ? -8.773 13.518 -14.762 1.00 93.81 106 SER A CA 1
ATOM 829 C C . SER A 1 106 ? -7.739 14.012 -13.740 1.00 93.81 106 SER A C 1
ATOM 831 O O . SER A 1 106 ? -6.709 14.585 -14.086 1.00 93.81 106 SER A O 1
ATOM 833 N N . LEU A 1 107 ? -7.995 13.767 -12.452 1.00 95.38 107 LEU A N 1
ATOM 834 C CA . LEU A 1 107 ? -7.123 14.233 -11.365 1.00 95.38 107 LEU A CA 1
ATOM 835 C C . LEU A 1 107 ? -5.691 13.671 -11.452 1.00 95.38 107 LEU A C 1
ATOM 837 O O . LEU A 1 107 ? -4.740 14.331 -11.051 1.00 95.38 107 LEU A O 1
ATOM 841 N N . ILE A 1 108 ? -5.546 12.451 -11.974 1.00 96.12 108 ILE A N 1
ATOM 842 C CA . ILE A 1 108 ? -4.261 11.764 -12.167 1.00 96.12 108 ILE A CA 1
ATOM 843 C C . ILE A 1 108 ? -4.022 11.597 -13.675 1.00 96.12 108 ILE A C 1
ATOM 845 O O . ILE A 1 108 ? -3.730 10.509 -14.173 1.00 96.12 108 ILE A O 1
ATOM 849 N N . PHE A 1 109 ? -4.226 12.680 -14.427 1.00 94.88 109 PHE A N 1
ATOM 850 C CA . PHE A 1 109 ? -3.943 12.704 -15.852 1.00 94.88 109 PHE A CA 1
ATOM 851 C C . PHE A 1 109 ? -2.434 12.751 -16.097 1.00 94.88 109 PHE A C 1
ATOM 853 O O . PHE A 1 109 ? -1.707 13.567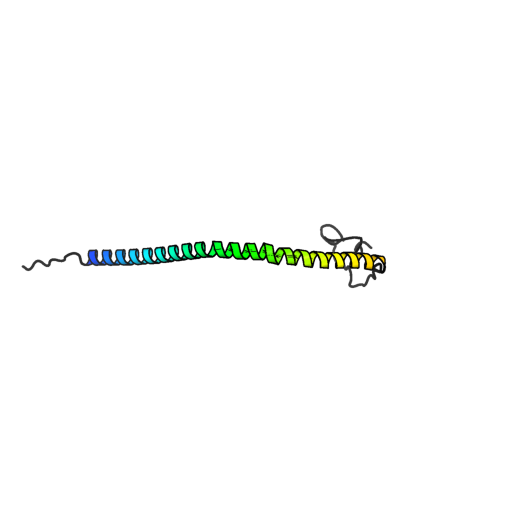 -15.534 1.00 94.88 109 PHE A O 1
ATOM 860 N N . ASN A 1 110 ? -1.966 11.868 -16.971 1.00 93.38 110 ASN A N 1
ATOM 861 C CA . ASN A 1 110 ? -0.592 11.847 -17.454 1.00 93.38 110 ASN A CA 1
ATOM 862 C C . ASN A 1 110 ? -0.601 11.869 -18.992 1.00 93.38 110 ASN A C 1
ATOM 864 O O . ASN A 1 110 ? -1.025 10.869 -19.580 1.00 93.38 110 ASN A O 1
ATOM 868 N N . PRO A 1 111 ? -0.100 12.941 -19.637 1.00 90.62 111 PRO A N 1
ATOM 869 C CA . PRO A 1 111 ? -0.148 13.104 -21.092 1.00 90.62 111 PRO A CA 1
ATOM 870 C C . PRO A 1 111 ? 0.675 12.058 -21.856 1.00 90.62 111 PRO A C 1
ATOM 872 O O . PRO A 1 111 ? 0.449 11.846 -23.039 1.00 90.62 111 PRO A O 1
ATOM 875 N N . LYS A 1 112 ? 1.614 11.359 -21.200 1.00 86.81 112 LYS A N 1
ATOM 876 C CA . LYS A 1 112 ? 2.383 10.272 -21.833 1.00 86.81 112 LYS A CA 1
ATOM 877 C C . LYS A 1 112 ? 1.555 9.002 -22.052 1.00 86.81 112 LYS A C 1
ATOM 879 O O . LYS A 1 112 ? 1.941 8.144 -22.839 1.00 86.81 112 LYS A O 1
ATOM 884 N N . VAL A 1 113 ? 0.471 8.823 -21.293 1.00 88.62 113 VAL A N 1
ATOM 885 C CA . VAL A 1 113 ? -0.270 7.549 -21.222 1.00 88.62 113 VAL A CA 1
ATOM 886 C C . VAL A 1 113 ? -1.788 7.708 -21.286 1.00 88.62 113 VAL A C 1
ATOM 888 O O . VAL A 1 113 ? -2.500 6.711 -21.278 1.00 88.62 113 VAL A O 1
ATOM 891 N N . ASN A 1 114 ? -2.292 8.939 -21.317 1.00 90.38 114 ASN A N 1
ATOM 892 C CA . ASN A 1 114 ? -3.713 9.237 -21.410 1.00 90.38 114 ASN A CA 1
ATOM 893 C C . ASN A 1 114 ? -3.940 10.216 -22.557 1.00 90.38 114 ASN A C 1
ATOM 895 O O . ASN A 1 114 ? -3.185 11.174 -22.713 1.00 90.38 114 ASN A O 1
ATOM 899 N N . PHE A 1 115 ? -5.002 9.981 -23.319 1.00 88.19 115 PHE A N 1
ATOM 900 C CA . PHE A 1 115 ? -5.449 10.886 -24.367 1.00 88.19 115 PHE A CA 1
ATOM 901 C C . PHE A 1 115 ? -6.230 12.048 -23.752 1.00 88.19 115 PHE A C 1
ATOM 903 O O . PHE A 1 115 ? -7.049 11.820 -22.853 1.00 88.19 115 PHE A O 1
ATOM 910 N N . SER A 1 116 ? -5.982 13.268 -24.226 1.00 89.06 116 SER A N 1
ATOM 911 C CA . SER A 1 116 ? -6.680 14.445 -23.716 1.00 89.06 116 SER A CA 1
ATOM 912 C C . SER A 1 116 ? -8.177 14.356 -24.017 1.00 89.06 116 SER A C 1
ATOM 914 O O . SER A 1 116 ? -8.597 13.850 -25.054 1.00 89.06 116 SER A O 1
ATOM 916 N N . ALA A 1 117 ? -9.003 14.823 -23.088 1.00 87.19 117 ALA A N 1
ATOM 917 C CA . ALA A 1 117 ? -10.429 15.019 -23.317 1.00 87.19 117 ALA A CA 1
ATOM 918 C C . ALA A 1 117 ? -10.741 16.309 -24.109 1.00 87.19 117 ALA A C 1
ATOM 920 O O . ALA A 1 117 ? -11.906 16.559 -24.421 1.00 87.19 117 ALA A O 1
ATOM 921 N N . GLU A 1 118 ? -9.738 17.146 -24.394 1.00 79.31 118 GLU A N 1
ATOM 922 C CA . GLU A 1 118 ? -9.875 18.357 -25.216 1.00 79.31 118 GLU A CA 1
ATOM 923 C C . GLU A 1 118 ? -9.789 18.081 -26.723 1.00 79.31 118 GLU A C 1
ATOM 925 O O . GLU A 1 118 ? -10.401 18.815 -27.500 1.00 79.31 118 GLU A O 1
ATOM 930 N N . GLU A 1 119 ? -9.083 17.015 -27.111 1.00 68.06 119 GLU A N 1
ATOM 931 C CA . GLU A 1 119 ? -9.000 16.469 -28.477 1.00 68.06 119 GLU A CA 1
ATOM 932 C C . GLU A 1 119 ? -10.195 15.555 -28.806 1.00 68.06 119 GLU A C 1
ATOM 934 O O . GLU A 1 119 ? -10.704 15.560 -29.951 1.00 68.06 119 GLU A O 1
#

Foldseek 3Di:
DDDPPPPDPPVVVVVVVVVVVVVVVVVVVVVVVVVVVVCVVVVVVVVVVVVCCCVVPVVVVCVVVVVVVVVVVVVVVVCCVVPPDDDDDDPPPLDDPDDDPVGNDDPPDDVSPDDGNVD

pLDDT: mean 86.49, std 13.46, range [40.53, 98.69]

Organism: NCBI:txid60185

Sequence (119 aa):
MASRVLFNSQLATAAKRAAVRFQSTSAAGAEFAAQREAVKAHAGPAADTWKKISIFVCIPALLAVSVNAYNLAVAHEEHLEHHPREYVKYPYINIRTKDFFWGKESLIFNPKVNFSAEE